Protein AF-A0A1H8Q588-F1 (afdb_monomer_lite)

Foldseek 3Di:
DDWDDDPFWIKDWDQDPVVRDIDIDIGGPVRVVVLVVVCPDPPDDDDPDPPPD

pLDDT: mean 77.37, std 15.32, range [40.62, 94.69]

Organism: NCBI:txid569882

Sequence (53 aa):
MIVNLFEDCITVEQYDARLDKVHTLTLSLNQARDLAAALNLPEGVYQIKDDTG

Structure (mmCIF, N/CA/C/O backbone):
data_AF-A0A1H8Q588-F1
#
_entry.id   AF-A0A1H8Q588-F1
#
loop_
_atom_site.group_PDB
_atom_site.id
_atom_site.type_symbol
_atom_site.label_atom_id
_atom_site.label_alt_id
_atom_site.label_comp_id
_atom_site.label_asym_id
_atom_site.label_entity_id
_atom_site.label_seq_id
_atom_site.pdbx_PDB_ins_code
_atom_site.Cartn_x
_atom_site.Cartn_y
_atom_site.Cartn_z
_atom_site.occupancy
_atom_site.B_iso_or_equiv
_atom_site.auth_seq_id
_atom_site.auth_comp_id
_atom_site.auth_asym_id
_atom_site.auth_a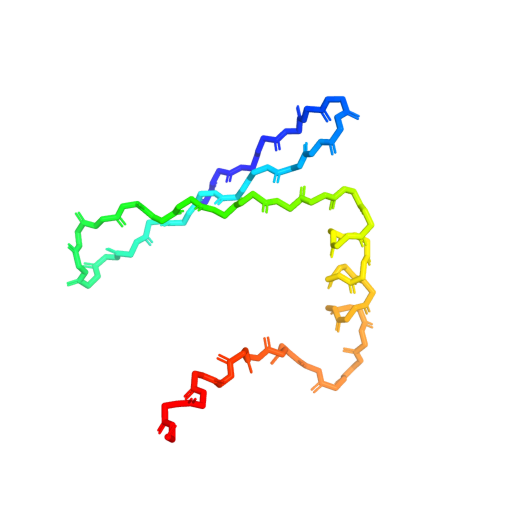tom_id
_atom_site.pdbx_PDB_model_num
ATOM 1 N N . MET A 1 1 ? -8.365 -3.151 -8.100 1.00 65.38 1 MET A N 1
ATOM 2 C CA . MET A 1 1 ? -7.617 -2.075 -7.421 1.00 65.38 1 MET A CA 1
ATOM 3 C C . MET A 1 1 ? -8.608 -0.982 -7.090 1.00 65.38 1 MET A C 1
ATOM 5 O O . MET A 1 1 ? -9.353 -0.598 -7.986 1.00 65.38 1 MET A O 1
ATOM 9 N N . ILE A 1 2 ? -8.655 -0.547 -5.834 1.00 82.38 2 ILE A N 1
ATOM 10 C CA . ILE A 1 2 ? -9.508 0.552 -5.357 1.00 82.38 2 ILE A CA 1
ATOM 11 C C . ILE A 1 2 ? -8.578 1.642 -4.818 1.00 82.38 2 ILE A C 1
ATOM 13 O O . ILE A 1 2 ? -7.560 1.326 -4.206 1.00 82.38 2 ILE A O 1
ATOM 17 N N . VAL A 1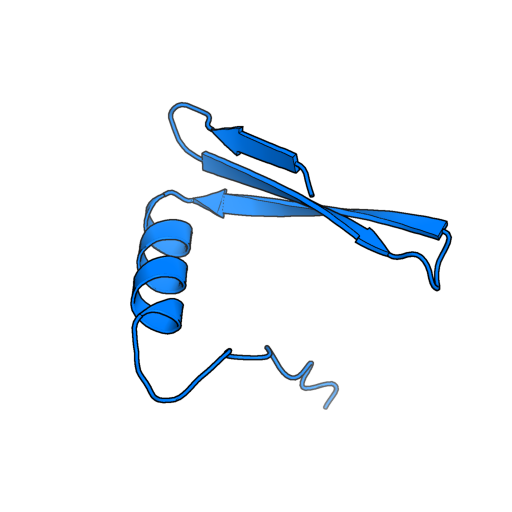 3 ? -8.888 2.912 -5.082 1.00 78.56 3 VAL A N 1
ATOM 18 C CA . VAL A 1 3 ? -8.127 4.057 -4.563 1.00 78.56 3 VAL A CA 1
ATOM 19 C C . VAL A 1 3 ? -9.104 5.030 -3.924 1.00 78.56 3 VAL A C 1
ATOM 21 O O . VAL A 1 3 ? -10.037 5.475 -4.591 1.00 78.56 3 VAL A O 1
ATOM 24 N N . ASN A 1 4 ? -8.880 5.369 -2.656 1.00 78.81 4 ASN A N 1
ATOM 25 C CA . ASN A 1 4 ? -9.680 6.349 -1.931 1.00 78.81 4 ASN A CA 1
ATOM 26 C C . ASN A 1 4 ? -8.834 7.580 -1.608 1.00 78.81 4 ASN A C 1
ATOM 28 O O . ASN A 1 4 ? -7.662 7.464 -1.246 1.00 78.81 4 ASN A O 1
ATOM 32 N N . LEU A 1 5 ? -9.445 8.756 -1.725 1.00 76.94 5 LEU A N 1
ATOM 33 C CA . LEU A 1 5 ? -8.830 10.032 -1.384 1.00 76.94 5 LEU A CA 1
ATOM 34 C C . LEU A 1 5 ? -9.552 10.616 -0.169 1.00 76.94 5 LEU A C 1
ATOM 36 O O . LEU A 1 5 ? -10.777 10.726 -0.169 1.00 76.94 5 LEU A O 1
ATOM 40 N N . PHE A 1 6 ? -8.778 11.007 0.835 1.00 81.56 6 PHE A N 1
ATOM 41 C CA . PHE A 1 6 ? -9.221 11.720 2.028 1.00 81.56 6 PHE A CA 1
ATOM 42 C C . PHE A 1 6 ? -8.523 13.086 2.079 1.00 81.56 6 PHE A C 1
ATOM 44 O O . PHE A 1 6 ? -7.583 13.324 1.320 1.00 81.56 6 PHE A O 1
ATOM 51 N N . GLU A 1 7 ? -8.965 13.984 2.964 1.00 77.75 7 GLU A N 1
ATOM 52 C CA . GLU A 1 7 ? -8.400 15.344 3.061 1.00 77.75 7 GLU A CA 1
ATOM 53 C C . GLU A 1 7 ? -6.877 15.350 3.298 1.00 77.75 7 GLU A C 1
ATOM 55 O O . GLU A 1 7 ? -6.182 16.189 2.730 1.00 77.75 7 GLU A O 1
ATOM 60 N N . ASP A 1 8 ? -6.346 14.363 4.032 1.00 85.25 8 ASP A N 1
ATOM 61 C CA . ASP A 1 8 ? -4.930 14.319 4.434 1.00 85.25 8 ASP A CA 1
ATOM 62 C C . ASP A 1 8 ? -4.161 13.067 3.969 1.00 85.25 8 ASP A C 1
ATOM 64 O O . ASP A 1 8 ? -2.940 12.969 4.152 1.00 85.25 8 ASP A O 1
ATOM 68 N N . CYS A 1 9 ? -4.832 12.085 3.361 1.00 88.12 9 CYS A N 1
ATOM 69 C CA . CYS A 1 9 ? -4.190 10.842 2.932 1.00 88.12 9 CYS A CA 1
ATOM 70 C C . CYS A 1 9 ? -4.891 10.170 1.746 1.00 88.12 9 CYS A C 1
ATOM 72 O O . CYS A 1 9 ? -6.031 10.468 1.398 1.00 88.12 9 CYS A O 1
ATOM 74 N N . ILE A 1 10 ? -4.183 9.236 1.120 1.00 86.81 10 ILE A N 1
ATOM 75 C CA . ILE A 1 10 ? -4.678 8.385 0.040 1.00 86.81 10 ILE A CA 1
ATOM 76 C C . ILE A 1 10 ? -4.549 6.939 0.498 1.00 86.81 10 ILE A C 1
ATOM 78 O O . ILE A 1 10 ? -3.507 6.555 1.028 1.00 86.81 10 ILE A O 1
ATOM 82 N N . THR A 1 11 ? -5.577 6.124 0.272 1.00 90.38 11 THR A N 1
ATOM 83 C CA . THR A 1 11 ? -5.482 4.675 0.472 1.00 90.38 11 THR A CA 1
ATOM 84 C C . THR A 1 11 ? -5.571 3.931 -0.850 1.00 90.38 11 THR A C 1
ATOM 86 O O . THR A 1 11 ? -6.352 4.287 -1.732 1.00 90.38 11 THR A O 1
ATOM 89 N N . VAL A 1 12 ? -4.746 2.899 -0.998 1.00 88.81 12 VAL A N 1
ATOM 90 C CA . VAL A 1 12 ? -4.705 2.020 -2.167 1.00 88.81 12 VAL A CA 1
ATOM 91 C C . VAL A 1 12 ? -4.976 0.601 -1.707 1.00 88.81 12 VAL A C 1
ATOM 93 O O . VAL A 1 12 ? -4.259 0.072 -0.861 1.00 88.81 12 VAL A O 1
ATOM 96 N N . GLU A 1 13 ? -5.993 -0.022 -2.287 1.00 92.62 13 GLU A N 1
ATOM 97 C CA . GLU A 1 13 ? -6.346 -1.410 -2.025 1.00 92.62 13 GLU A CA 1
ATOM 98 C C . GLU A 1 13 ? -6.047 -2.273 -3.247 1.00 92.62 13 GLU A C 1
ATOM 100 O O . GLU A 1 13 ? -6.556 -2.051 -4.360 1.00 92.62 13 GLU A O 1
ATOM 105 N N . GLN A 1 14 ? -5.233 -3.300 -3.029 1.00 88.44 14 GLN A N 1
ATOM 106 C CA . GLN A 1 14 ? -4.852 -4.264 -4.044 1.00 88.44 14 GLN A CA 1
ATOM 107 C C . GLN A 1 14 ? -5.183 -5.674 -3.578 1.00 88.44 14 GLN A C 1
ATOM 109 O O . GLN A 1 14 ? -4.749 -6.132 -2.526 1.00 88.44 14 GLN A O 1
ATOM 114 N N . TYR A 1 15 ? -5.963 -6.367 -4.397 1.00 90.69 15 TYR A N 1
ATOM 115 C CA . TYR A 1 15 ? -6.253 -7.773 -4.194 1.00 90.69 15 TYR A CA 1
ATOM 116 C C . TYR A 1 15 ? -5.076 -8.623 -4.686 1.00 90.69 15 TYR A C 1
ATOM 118 O O . TYR A 1 15 ? -4.669 -8.503 -5.845 1.00 90.69 15 TYR A O 1
ATOM 126 N N . ASP A 1 16 ? -4.546 -9.470 -3.809 1.00 90.31 16 ASP A N 1
ATOM 127 C CA . ASP A 1 16 ? -3.567 -10.504 -4.123 1.00 90.31 16 ASP A CA 1
ATOM 128 C C . ASP A 1 16 ? -4.284 -11.845 -4.320 1.00 90.31 16 ASP A C 1
ATOM 130 O O . ASP A 1 16 ? -4.719 -12.499 -3.370 1.00 90.31 16 ASP A O 1
ATOM 134 N N . ALA A 1 17 ? -4.371 -12.275 -5.581 1.00 90.38 17 ALA A N 1
ATOM 135 C CA . ALA A 1 17 ? -5.015 -13.528 -5.964 1.00 90.38 17 ALA A CA 1
ATOM 136 C C . ALA A 1 17 ? -4.252 -14.785 -5.509 1.00 90.38 17 ALA A C 1
ATOM 138 O O . ALA A 1 17 ? -4.825 -15.871 -5.503 1.00 90.38 17 ALA A O 1
ATOM 139 N N . ARG A 1 18 ? -2.966 -14.674 -5.152 1.00 94.50 18 ARG A N 1
ATOM 140 C CA . ARG A 1 18 ? -2.152 -15.811 -4.687 1.00 94.50 18 ARG A CA 1
ATOM 141 C C . ARG A 1 18 ? -2.447 -16.142 -3.230 1.00 94.50 18 ARG A C 1
ATOM 143 O O . ARG A 1 18 ? -2.341 -17.301 -2.842 1.00 94.50 18 ARG A O 1
ATOM 150 N N . LEU A 1 19 ? -2.776 -15.121 -2.443 1.00 94.6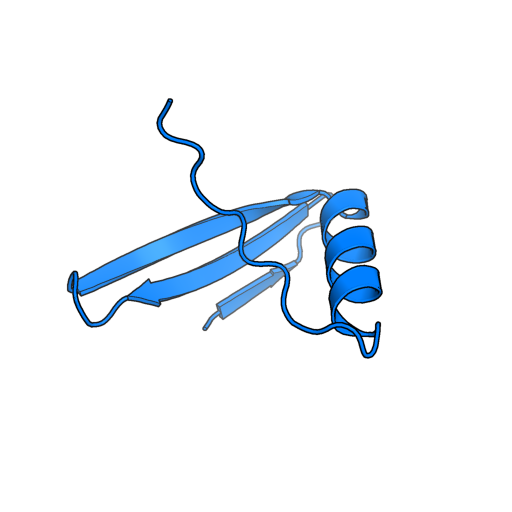9 19 LEU A N 1
ATOM 151 C CA . LEU A 1 19 ? -3.041 -15.229 -1.010 1.00 94.69 19 LEU A CA 1
ATOM 152 C C . LEU A 1 19 ? -4.528 -15.113 -0.659 1.00 94.69 19 LEU A C 1
ATOM 154 O O . LEU A 1 19 ? -4.860 -15.288 0.512 1.00 94.69 19 LEU A O 1
ATOM 158 N N . ASP A 1 20 ? -5.385 -14.830 -1.648 1.00 92.56 20 ASP A N 1
ATOM 159 C CA . ASP A 1 20 ? -6.825 -14.581 -1.486 1.00 92.56 20 ASP A CA 1
ATOM 160 C C . ASP A 1 20 ? -7.100 -13.477 -0.450 1.00 92.56 20 ASP A C 1
ATOM 162 O O . ASP A 1 20 ? -7.903 -13.612 0.473 1.00 92.56 20 ASP A O 1
ATOM 166 N N . LYS A 1 21 ? -6.339 -12.378 -0.545 1.00 91.94 21 LYS A N 1
ATOM 167 C CA . LYS A 1 21 ? -6.356 -11.282 0.435 1.00 91.94 21 LYS A CA 1
ATOM 168 C C . LYS A 1 21 ? -6.311 -9.922 -0.235 1.00 91.94 21 LYS A C 1
ATOM 170 O O . LYS A 1 21 ? -5.697 -9.745 -1.282 1.00 91.94 21 LYS A O 1
ATOM 175 N N . VAL A 1 22 ? -6.930 -8.936 0.408 1.00 92.69 22 VAL A N 1
ATOM 176 C CA . VAL A 1 22 ? -6.795 -7.523 0.037 1.00 92.69 22 VAL A CA 1
ATOM 177 C C . VAL A 1 22 ? -5.732 -6.882 0.923 1.00 92.69 22 VAL A C 1
ATOM 179 O O . VAL A 1 22 ? -5.804 -6.967 2.147 1.00 92.69 22 VAL A O 1
ATOM 182 N N . HIS A 1 23 ? -4.752 -6.241 0.295 1.00 91.75 23 HIS A N 1
ATOM 183 C CA . HIS A 1 23 ? -3.761 -5.398 0.949 1.00 91.75 23 HIS A CA 1
ATOM 184 C C . HIS A 1 23 ? -4.166 -3.933 0.821 1.00 91.75 23 HIS A C 1
ATOM 186 O O . HIS A 1 23 ? -4.455 -3.473 -0.283 1.00 91.75 23 HIS A O 1
ATOM 192 N N . THR 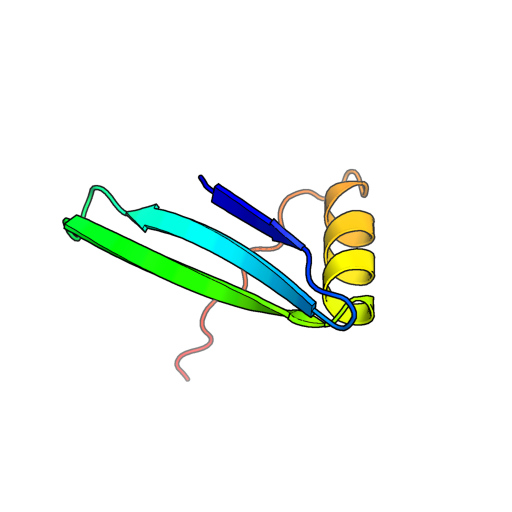A 1 24 ? -4.133 -3.201 1.933 1.00 92.06 24 THR A N 1
ATOM 193 C CA . THR A 1 24 ? -4.439 -1.767 1.982 1.00 92.06 24 THR A CA 1
ATOM 194 C C . THR A 1 24 ? -3.186 -0.997 2.382 1.00 92.06 24 THR A C 1
ATOM 196 O O . THR A 1 24 ? -2.607 -1.260 3.436 1.00 92.06 24 THR A O 1
ATOM 199 N N . LEU A 1 25 ? -2.772 -0.040 1.553 1.00 88.19 25 LEU A N 1
ATOM 200 C CA . LEU A 1 25 ? -1.675 0.883 1.838 1.00 88.19 25 LEU A CA 1
ATOM 201 C C . LEU A 1 25 ? -2.224 2.290 2.041 1.00 88.19 25 LEU A C 1
ATOM 203 O O . LEU A 1 25 ? -2.973 2.777 1.199 1.00 88.19 25 LEU A O 1
ATOM 207 N N . THR A 1 26 ? -1.808 2.956 3.115 1.00 91.69 26 THR A N 1
ATOM 208 C CA . THR A 1 26 ? -2.150 4.357 3.394 1.00 91.69 26 THR A CA 1
ATOM 209 C C . THR A 1 26 ? -0.923 5.230 3.174 1.00 91.69 26 THR A C 1
ATOM 211 O O . THR A 1 26 ? 0.125 4.994 3.771 1.00 91.69 26 THR A O 1
ATOM 214 N N . LEU A 1 27 ? -1.056 6.246 2.329 1.00 88.69 27 LEU A N 1
ATOM 215 C CA . LEU A 1 27 ? -0.004 7.189 1.966 1.00 88.69 27 LEU A CA 1
ATOM 216 C C . LEU A 1 27 ? -0.425 8.604 2.365 1.00 88.69 27 LEU A C 1
ATOM 218 O O . LEU A 1 27 ? -1.560 9.011 2.125 1.00 88.69 27 LEU A O 1
ATOM 222 N N . SER A 1 28 ? 0.496 9.389 2.919 1.00 91.25 28 SER A N 1
ATOM 223 C CA . SER A 1 28 ? 0.316 10.846 2.988 1.00 91.25 28 SER A CA 1
ATOM 224 C C . SER A 1 28 ? 0.343 11.463 1.584 1.00 91.25 28 SER A C 1
ATOM 226 O O . SER A 1 28 ? 0.918 10.884 0.656 1.00 91.25 28 SER A O 1
ATOM 228 N N . LEU A 1 29 ? -0.215 12.668 1.414 1.00 87.56 29 LEU A N 1
ATOM 229 C CA . LEU A 1 29 ? -0.172 13.355 0.113 1.00 87.56 29 LEU A CA 1
ATOM 230 C C . LEU A 1 29 ? 1.257 13.551 -0.416 1.00 87.56 29 LEU A C 1
ATOM 232 O O . LEU A 1 29 ? 1.477 13.430 -1.619 1.00 87.56 29 LEU A O 1
ATOM 236 N N . ASN A 1 30 ? 2.235 13.816 0.455 1.00 87.81 30 ASN A N 1
ATOM 237 C CA . ASN A 1 30 ? 3.631 13.956 0.034 1.00 87.81 30 ASN A CA 1
ATOM 238 C C . ASN A 1 30 ? 4.202 12.630 -0.482 1.00 87.81 30 ASN A C 1
ATOM 240 O O . ASN A 1 30 ? 4.780 12.605 -1.563 1.00 87.81 30 ASN A O 1
ATOM 244 N N . GLN A 1 31 ? 3.965 11.520 0.224 1.00 87.06 31 GLN A N 1
ATOM 245 C CA . GLN A 1 31 ? 4.401 10.190 -0.221 1.00 87.06 31 GLN A CA 1
ATOM 246 C C . GLN A 1 31 ? 3.740 9.780 -1.541 1.00 87.06 31 GLN A C 1
ATOM 248 O O . GLN A 1 31 ? 4.391 9.194 -2.401 1.00 87.06 31 GLN A O 1
ATOM 253 N N . ALA A 1 32 ? 2.460 10.108 -1.730 1.00 86.00 32 ALA A N 1
ATOM 254 C CA . ALA A 1 32 ? 1.761 9.835 -2.981 1.00 86.00 32 ALA A CA 1
ATOM 255 C C . ALA A 1 32 ? 2.312 10.670 -4.149 1.00 86.00 32 ALA A C 1
ATOM 257 O O . ALA A 1 32 ? 2.434 10.164 -5.263 1.00 86.00 32 ALA A O 1
ATOM 258 N N . ARG A 1 33 ? 2.681 11.933 -3.901 1.00 83.44 33 ARG A N 1
ATOM 259 C CA . ARG A 1 33 ? 3.334 12.795 -4.896 1.00 83.44 33 ARG A CA 1
ATOM 260 C C . ARG A 1 33 ? 4.726 12.293 -5.267 1.00 83.44 33 ARG A C 1
ATOM 262 O O . ARG A 1 33 ? 5.031 12.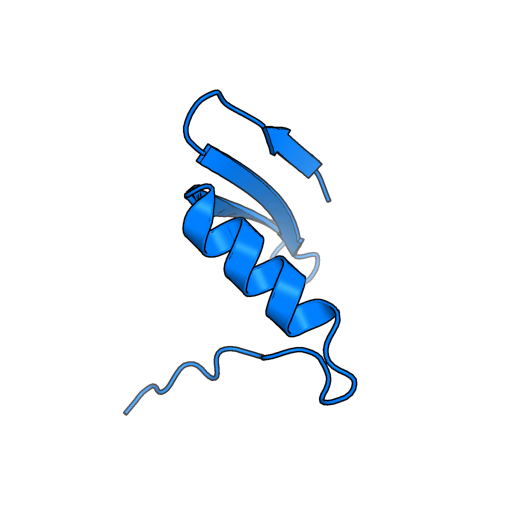257 -6.455 1.00 83.44 33 ARG A O 1
ATOM 269 N N . ASP A 1 34 ? 5.525 11.876 -4.288 1.00 82.56 34 ASP A N 1
ATOM 270 C CA . ASP A 1 34 ? 6.837 11.268 -4.540 1.00 82.56 34 ASP A CA 1
ATOM 271 C C . ASP A 1 34 ? 6.701 9.962 -5.328 1.00 82.56 34 ASP A C 1
ATOM 273 O O . ASP A 1 34 ? 7.410 9.761 -6.312 1.00 82.56 34 ASP A O 1
ATOM 277 N N . LEU A 1 35 ? 5.735 9.108 -4.974 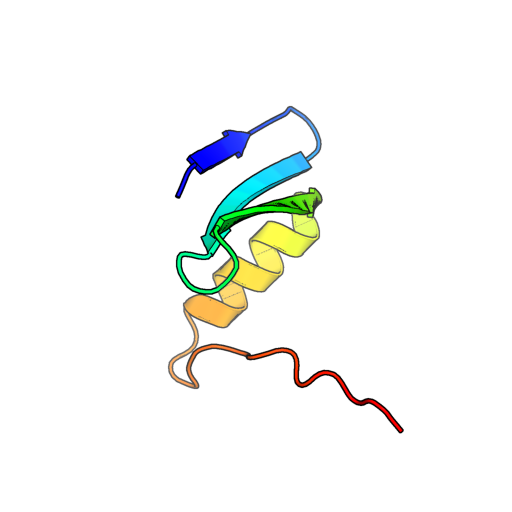1.00 80.06 35 LEU A N 1
ATOM 278 C CA . LEU A 1 35 ? 5.448 7.883 -5.722 1.00 80.06 35 LEU A CA 1
ATOM 279 C C . LEU A 1 35 ? 5.027 8.187 -7.168 1.00 80.06 35 LEU A C 1
ATOM 281 O O . LEU A 1 35 ? 5.494 7.537 -8.099 1.00 80.06 35 LEU A O 1
ATOM 285 N N . ALA A 1 36 ? 4.176 9.193 -7.378 1.00 79.75 36 ALA A N 1
ATOM 286 C CA . ALA A 1 36 ? 3.776 9.617 -8.715 1.00 79.75 36 ALA A CA 1
ATOM 287 C C . ALA A 1 36 ? 4.964 10.164 -9.521 1.00 79.75 36 ALA A C 1
ATOM 289 O O . ALA A 1 36 ? 5.094 9.844 -10.701 1.00 79.75 36 ALA A O 1
ATOM 290 N N . ALA A 1 37 ? 5.848 10.954 -8.907 1.00 77.06 37 ALA A N 1
ATOM 291 C CA . ALA A 1 37 ? 7.066 11.436 -9.553 1.00 77.06 37 ALA A CA 1
ATOM 292 C C . ALA A 1 37 ? 7.981 10.269 -9.956 1.00 77.06 37 ALA A C 1
ATOM 294 O O . ALA A 1 37 ? 8.439 10.223 -11.095 1.00 77.06 37 ALA A O 1
ATOM 295 N N . ALA A 1 38 ? 8.154 9.287 -9.069 1.00 74.19 38 ALA A N 1
ATOM 296 C CA . ALA A 1 38 ? 8.942 8.083 -9.312 1.00 74.19 38 ALA A CA 1
ATOM 297 C C . ALA A 1 38 ? 8.383 7.213 -10.455 1.00 74.19 38 ALA A C 1
ATOM 299 O O . ALA A 1 38 ? 9.149 6.646 -11.226 1.00 74.19 38 ALA A O 1
ATOM 300 N N . LEU A 1 39 ? 7.056 7.133 -10.608 1.00 69.94 39 LEU A N 1
ATOM 301 C CA . LEU A 1 39 ? 6.408 6.408 -11.711 1.00 69.94 39 LEU A CA 1
ATOM 302 C C . LEU A 1 39 ? 6.514 7.122 -13.069 1.00 69.94 39 LEU A C 1
ATOM 304 O O . LEU A 1 39 ? 6.418 6.466 -14.103 1.00 69.94 39 LEU A O 1
ATOM 308 N N . ASN A 1 40 ? 6.678 8.448 -13.081 1.00 64.31 40 ASN A N 1
ATOM 309 C CA . ASN A 1 40 ? 6.832 9.241 -14.308 1.00 64.31 40 ASN A CA 1
ATOM 310 C C . ASN A 1 40 ? 8.280 9.290 -14.818 1.00 64.31 40 ASN A C 1
ATOM 312 O O . ASN A 1 40 ? 8.531 9.815 -15.905 1.00 64.31 40 ASN A O 1
ATOM 316 N N . LEU A 1 41 ? 9.230 8.757 -14.051 1.00 65.06 41 LEU A N 1
ATOM 317 C CA . LEU A 1 41 ? 10.611 8.628 -14.477 1.00 65.06 41 LEU A CA 1
ATOM 318 C C . LEU A 1 41 ? 10.784 7.393 -15.387 1.00 65.06 41 LEU A C 1
ATOM 320 O O . LEU A 1 41 ? 10.239 6.324 -15.095 1.00 65.06 41 LEU A O 1
ATOM 324 N N . PRO A 1 42 ? 11.557 7.496 -16.484 1.00 58.25 42 PRO A N 1
ATOM 325 C CA . PRO A 1 42 ? 11.763 6.401 -17.436 1.00 58.25 42 PRO A CA 1
ATOM 326 C C . PRO A 1 42 ? 12.564 5.221 -16.859 1.00 58.25 42 PRO A C 1
ATOM 328 O O . PRO A 1 42 ? 12.712 4.204 -17.534 1.00 58.25 42 PRO A O 1
ATOM 331 N N . GLU A 1 43 ? 13.070 5.328 -15.627 1.00 60.97 43 GLU A N 1
ATOM 332 C CA . GLU A 1 43 ? 13.859 4.279 -14.972 1.00 60.97 43 GLU A CA 1
ATOM 333 C C . GLU A 1 43 ? 13.022 3.102 -14.429 1.00 60.97 43 GLU A C 1
ATOM 335 O O . GLU A 1 43 ? 13.580 2.047 -14.126 1.00 60.97 43 GLU A O 1
ATOM 340 N N . GLY A 1 44 ? 11.690 3.218 -14.402 1.00 52.41 44 GLY A N 1
ATOM 341 C CA . GLY A 1 44 ? 10.786 2.100 -14.134 1.00 52.41 44 GLY A CA 1
ATOM 342 C C . GLY A 1 44 ? 10.536 1.794 -12.652 1.00 52.41 44 GLY A C 1
ATOM 343 O O . GLY A 1 44 ? 11.273 2.188 -11.756 1.00 52.41 44 GLY A O 1
ATOM 344 N N . VAL A 1 45 ? 9.423 1.088 -12.429 1.00 56.97 45 VAL A N 1
ATOM 345 C CA . VAL A 1 45 ? 8.811 0.711 -11.143 1.00 56.97 45 VAL A CA 1
ATOM 346 C C . VAL A 1 45 ? 9.839 0.400 -10.045 1.00 56.97 45 VAL A C 1
ATOM 348 O O . VAL A 1 45 ? 10.498 -0.640 -10.069 1.00 56.97 45 VAL A O 1
ATOM 351 N N . TYR A 1 46 ? 9.900 1.258 -9.024 1.00 57.44 46 TYR A N 1
ATOM 352 C CA . TYR A 1 46 ? 10.637 0.979 -7.795 1.00 57.44 46 TYR A CA 1
ATOM 353 C C . TYR A 1 46 ? 9.911 -0.117 -7.009 1.00 57.44 46 TYR A C 1
ATOM 355 O O . TYR A 1 46 ? 8.913 0.131 -6.334 1.00 57.44 46 TYR A O 1
ATOM 363 N N . GLN A 1 47 ? 10.404 -1.353 -7.095 1.00 53.47 47 GLN A N 1
ATOM 364 C CA . GLN A 1 47 ? 10.084 -2.366 -6.096 1.00 53.47 47 GLN A CA 1
ATOM 365 C C . GLN A 1 47 ? 10.889 -2.045 -4.840 1.00 53.47 47 GLN A C 1
ATOM 367 O O . GLN A 1 47 ? 12.121 -2.040 -4.877 1.00 53.47 47 GLN A O 1
ATOM 372 N N . ILE A 1 48 ? 10.199 -1.803 -3.724 1.00 52.75 48 ILE A N 1
ATOM 373 C CA . ILE A 1 48 ? 10.830 -1.898 -2.410 1.00 52.75 48 ILE A CA 1
ATOM 374 C C . ILE A 1 48 ? 11.249 -3.363 -2.282 1.00 52.75 48 ILE A C 1
ATOM 376 O O . ILE A 1 48 ? 10.409 -4.245 -2.109 1.00 52.75 48 ILE A O 1
ATOM 380 N N . LYS A 1 49 ? 12.540 -3.638 -2.478 1.00 49.00 49 LYS A N 1
ATOM 381 C CA . LYS A 1 49 ? 13.111 -4.915 -2.071 1.00 49.00 49 LYS A CA 1
ATOM 382 C C . LYS A 1 49 ? 13.019 -4.930 -0.556 1.00 49.00 49 LYS A C 1
ATOM 384 O O . LYS A 1 49 ? 13.582 -4.052 0.090 1.00 49.00 49 LYS A O 1
ATOM 389 N N . ASP A 1 50 ? 12.260 -5.880 -0.029 1.00 49.41 50 ASP A N 1
ATOM 390 C CA . ASP A 1 50 ? 12.296 -6.216 1.384 1.00 49.41 50 ASP A CA 1
ATOM 391 C C . ASP A 1 50 ? 13.739 -6.646 1.683 1.00 49.41 50 ASP A C 1
ATOM 393 O O . ASP A 1 50 ? 14.170 -7.734 1.292 1.00 49.41 50 ASP A O 1
ATOM 397 N N . ASP A 1 51 ? 14.538 -5.734 2.238 1.00 55.06 51 ASP A N 1
ATOM 398 C CA . ASP A 1 51 ? 15.856 -6.056 2.772 1.00 55.06 51 ASP A CA 1
ATOM 399 C C . ASP A 1 51 ? 15.610 -6.779 4.096 1.00 55.06 51 ASP A C 1
ATOM 401 O O . ASP A 1 51 ? 15.646 -6.201 5.178 1.00 55.06 51 ASP A O 1
ATOM 405 N N . THR A 1 52 ? 15.236 -8.054 3.995 1.00 46.50 52 THR A N 1
ATOM 406 C CA . THR A 1 52 ? 15.354 -8.968 5.122 1.00 46.50 52 THR A CA 1
ATOM 407 C C . THR A 1 52 ? 16.841 -9.312 5.252 1.00 46.50 52 THR A C 1
ATOM 409 O O . THR A 1 52 ? 17.331 -10.234 4.592 1.00 46.50 52 THR A O 1
ATOM 412 N N . GLY A 1 53 ? 17.550 -8.532 6.068 1.00 40.62 53 GLY A N 1
ATOM 413 C CA . GLY A 1 53 ? 18.918 -8.762 6.537 1.00 40.62 53 GLY A CA 1
ATOM 414 C C . GLY A 1 53 ? 18.983 -8.730 8.056 1.00 40.62 53 GLY A C 1
ATOM 415 O O . GLY A 1 53 ? 18.419 -7.782 8.644 1.00 40.62 53 GLY A O 1
#

Secondary structure (DSSP, 8-state):
-EEEE-SSEEEEEEEETTTTEEEEEEEEHHHHHHHHHHHTSTT----------

Radius of gyration: 13.05 Å; chains: 1; bounding box: 29×31×24 Å